Protein AF-A0A1M6W6C1-F1 (afdb_monomer)

Mean predicted aligned error: 8.01 Å

Secondary structure (DSSP, 8-state):
-HHHHHHHHHHHHHHHHHHHSSEE-TTTTT---SSBTTB-SSEEEEE-TTS-TT-EE---SSPEEEEEEEESS-BTTB---SS-EEEEEEEEEEEEPTTSPEEEEEEEEE-SSSTTT-------GGGTT-

pLDDT: mean 80.61, std 15.25, range [43.53, 95.0]

Structure (mmCIF, N/CA/C/O backbone):
data_AF-A0A1M6W6C1-F1
#
_entry.id   AF-A0A1M6W6C1-F1
#
loop_
_atom_site.group_PDB
_atom_site.id
_atom_site.type_symbol
_atom_site.label_atom_id
_atom_site.label_alt_id
_atom_site.label_comp_id
_atom_site.label_asym_id
_atom_site.label_entity_id
_atom_site.label_seq_id
_atom_site.pdbx_PDB_ins_code
_atom_site.Cartn_x
_atom_site.Cartn_y
_atom_site.Cartn_z
_atom_site.occupancy
_atom_site.B_iso_or_equiv
_atom_site.auth_seq_id
_atom_site.auth_comp_id
_atom_site.auth_asym_id
_atom_site.auth_atom_id
_atom_site.pdbx_PDB_model_num
ATOM 1 N N . MET A 1 1 ? 0.040 3.854 15.316 1.00 51.38 1 MET A N 1
ATOM 2 C CA . MET A 1 1 ? 0.237 2.427 14.969 1.00 51.38 1 MET A CA 1
ATOM 3 C C . MET A 1 1 ? 0.421 2.192 13.460 1.00 51.38 1 MET A C 1
ATOM 5 O O . MET A 1 1 ? 1.362 1.504 13.104 1.00 51.38 1 MET A O 1
ATOM 9 N N . VAL A 1 2 ? -0.357 2.823 12.562 1.00 55.97 2 VAL A N 1
ATOM 10 C CA . VAL A 1 2 ? -0.205 2.706 11.083 1.00 55.97 2 VAL A CA 1
ATOM 11 C C . VAL A 1 2 ? 1.197 3.054 10.543 1.00 55.97 2 VAL A C 1
ATOM 13 O O . VAL A 1 2 ? 1.690 2.380 9.643 1.00 55.97 2 VAL A O 1
ATOM 16 N N . ARG A 1 3 ? 1.881 4.050 11.129 1.00 59.75 3 ARG A N 1
ATOM 17 C CA . ARG A 1 3 ? 3.211 4.513 10.676 1.00 59.75 3 ARG A CA 1
ATOM 18 C C . ARG A 1 3 ? 4.282 3.415 10.629 1.00 59.75 3 ARG A C 1
ATOM 20 O O . ARG A 1 3 ? 5.073 3.387 9.694 1.00 59.75 3 ARG A O 1
ATOM 27 N N . PHE A 1 4 ? 4.308 2.508 11.606 1.00 55.81 4 PHE A N 1
ATOM 28 C CA . PHE A 1 4 ? 5.331 1.457 11.673 1.00 55.81 4 PHE A CA 1
ATOM 29 C C . PHE A 1 4 ? 5.210 0.463 10.507 1.00 55.81 4 PHE A C 1
ATOM 31 O O . PHE A 1 4 ? 6.202 0.103 9.883 1.00 55.81 4 PHE A O 1
ATOM 38 N N . PHE A 1 5 ? 3.985 0.086 10.143 1.00 63.72 5 PHE A N 1
ATOM 39 C CA . PHE A 1 5 ? 3.736 -0.923 9.111 1.00 63.72 5 PHE A CA 1
ATOM 40 C C . PHE A 1 5 ? 3.871 -0.384 7.690 1.00 63.72 5 PHE A C 1
ATOM 42 O O . PHE A 1 5 ? 4.373 -1.092 6.817 1.00 63.72 5 PHE A O 1
ATOM 49 N N . ALA A 1 6 ? 3.501 0.881 7.482 1.00 74.06 6 ALA A N 1
ATOM 50 C CA . ALA A 1 6 ? 3.827 1.594 6.254 1.00 74.06 6 ALA A CA 1
ATOM 51 C C . ALA A 1 6 ? 5.353 1.708 6.062 1.00 74.06 6 ALA A C 1
ATOM 53 O O . ALA A 1 6 ? 5.837 1.629 4.941 1.00 74.06 6 ALA A O 1
ATOM 54 N N . THR A 1 7 ? 6.130 1.811 7.149 1.00 81.81 7 THR A N 1
ATOM 55 C CA . THR A 1 7 ? 7.598 1.917 7.072 1.00 81.81 7 THR A CA 1
ATOM 56 C C . THR A 1 7 ? 8.247 0.619 6.580 1.00 81.81 7 THR A C 1
ATOM 58 O O . THR A 1 7 ? 9.145 0.671 5.743 1.00 81.81 7 THR A O 1
ATOM 61 N N . THR A 1 8 ? 7.800 -0.548 7.058 1.00 85.62 8 THR A N 1
ATOM 62 C CA . THR A 1 8 ? 8.302 -1.844 6.561 1.00 85.62 8 THR A CA 1
ATOM 63 C C . THR A 1 8 ? 7.986 -2.035 5.080 1.00 85.62 8 THR A C 1
ATOM 65 O O . THR A 1 8 ? 8.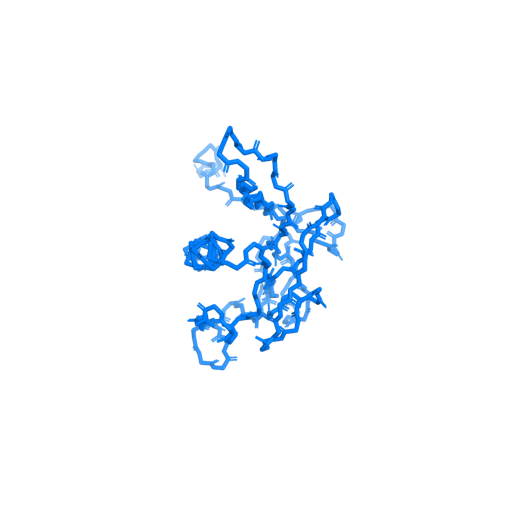865 -2.435 4.322 1.00 85.62 8 THR A O 1
ATOM 68 N N . TYR A 1 9 ? 6.762 -1.692 4.663 1.00 89.94 9 TYR A N 1
ATOM 69 C CA . TYR A 1 9 ? 6.360 -1.723 3.256 1.00 89.94 9 TYR A CA 1
ATOM 70 C C . TYR A 1 9 ? 7.275 -0.847 2.386 1.00 89.94 9 TYR A C 1
ATOM 72 O O . TYR A 1 9 ? 7.858 -1.342 1.428 1.00 89.94 9 TYR A O 1
ATOM 80 N N . VAL A 1 10 ? 7.468 0.423 2.765 1.00 90.50 10 VAL A N 1
ATOM 81 C CA . VAL A 1 10 ? 8.309 1.390 2.034 1.00 90.50 10 VAL A CA 1
ATOM 82 C C . VAL A 1 10 ? 9.737 0.873 1.837 1.00 90.50 10 VAL A C 1
ATOM 84 O O . VAL A 1 10 ? 10.267 0.949 0.733 1.00 90.50 10 VAL A O 1
ATOM 87 N N . LYS A 1 11 ? 10.351 0.295 2.875 1.00 90.00 11 LYS A N 1
ATOM 88 C CA . LYS A 1 11 ? 11.726 -0.227 2.789 1.00 90.00 11 LYS A CA 1
ATOM 89 C C . LYS A 1 11 ? 11.852 -1.417 1.839 1.00 90.00 11 LYS A C 1
ATOM 91 O O . LYS A 1 11 ? 12.771 -1.446 1.028 1.00 90.00 11 LYS A O 1
ATOM 96 N N . LEU A 1 12 ? 10.935 -2.383 1.927 1.00 92.50 12 LEU A N 1
ATOM 97 C CA . LEU A 1 12 ? 10.921 -3.538 1.020 1.00 92.50 12 LEU A CA 1
ATOM 98 C C . LEU A 1 12 ? 10.672 -3.100 -0.422 1.00 92.50 12 LEU A C 1
ATOM 100 O O . LEU A 1 12 ? 11.310 -3.586 -1.351 1.00 92.50 12 LEU A O 1
ATOM 104 N N . GLN A 1 13 ? 9.781 -2.129 -0.598 1.00 92.62 13 GLN A N 1
ATOM 105 C CA . GLN A 1 13 ? 9.454 -1.591 -1.903 1.00 92.62 13 GLN A CA 1
ATOM 106 C C . GLN A 1 13 ? 10.627 -0.835 -2.533 1.00 92.62 13 GLN A C 1
ATOM 108 O O . GLN A 1 13 ? 10.849 -0.963 -3.735 1.00 92.62 13 GLN A O 1
ATOM 113 N N . GLN A 1 14 ? 11.393 -0.090 -1.734 1.00 90.75 14 GLN A N 1
ATOM 114 C CA . GLN A 1 14 ? 12.604 0.586 -2.192 1.00 90.75 14 GLN A CA 1
ATOM 115 C C . GLN A 1 14 ? 13.703 -0.413 -2.579 1.00 90.75 14 GLN A C 1
ATOM 117 O O . GLN A 1 14 ? 14.327 -0.245 -3.623 1.00 90.75 14 GLN A O 1
ATOM 122 N N . ALA A 1 15 ? 13.899 -1.478 -1.792 1.00 90.38 15 ALA A N 1
ATOM 123 C CA . ALA A 1 15 ? 14.849 -2.540 -2.127 1.00 90.38 15 ALA A CA 1
ATOM 124 C C . ALA A 1 15 ? 14.488 -3.215 -3.461 1.00 90.38 15 ALA A C 1
ATOM 126 O O . ALA A 1 15 ? 15.313 -3.268 -4.369 1.00 90.38 15 ALA A O 1
ATOM 127 N N . TYR A 1 16 ? 13.227 -3.626 -3.624 1.00 92.50 16 TYR A N 1
ATOM 128 C CA . TYR A 1 16 ? 12.759 -4.240 -4.867 1.00 92.50 16 TYR A CA 1
ATOM 129 C C . TYR A 1 16 ? 12.874 -3.292 -6.072 1.00 92.50 16 TYR A C 1
ATOM 131 O O . TYR A 1 16 ? 13.304 -3.703 -7.150 1.00 92.50 16 TYR A O 1
ATOM 139 N N . PHE A 1 17 ? 12.535 -2.010 -5.894 1.00 91.00 17 PHE A N 1
ATOM 140 C CA . PHE A 1 17 ? 12.660 -1.014 -6.959 1.00 91.00 17 PHE A CA 1
ATOM 141 C C . PHE A 1 17 ? 14.122 -0.820 -7.383 1.00 91.00 17 PHE A C 1
ATOM 143 O O . PHE A 1 17 ? 14.401 -0.734 -8.574 1.00 91.00 17 PHE A O 1
ATOM 150 N N . SER A 1 18 ? 15.066 -0.836 -6.438 1.00 87.44 18 SER A N 1
ATOM 151 C CA . SER A 1 18 ? 16.501 -0.753 -6.740 1.00 87.44 18 SER A CA 1
ATOM 152 C C . SER A 1 18 ? 17.025 -1.945 -7.551 1.00 87.44 18 SER A C 1
ATOM 154 O O . SER A 1 18 ? 18.033 -1.805 -8.243 1.00 87.44 18 SER A O 1
ATOM 156 N N . GLU A 1 19 ? 16.383 -3.109 -7.454 1.00 87.12 19 GLU A N 1
ATOM 157 C CA . GLU A 1 19 ? 16.786 -4.333 -8.158 1.00 87.12 19 GLU A CA 1
ATOM 158 C C . GLU A 1 19 ? 16.087 -4.483 -9.513 1.00 87.12 19 GLU A C 1
ATOM 160 O O . GLU A 1 19 ? 16.700 -4.912 -10.488 1.00 87.12 19 GLU A O 1
ATOM 165 N N . SER A 1 20 ? 14.800 -4.132 -9.575 1.00 89.00 20 SER A N 1
ATOM 166 C CA . SER A 1 20 ? 13.927 -4.432 -10.717 1.00 89.00 20 SER A CA 1
ATOM 167 C C . SER A 1 20 ? 13.474 -3.196 -11.496 1.00 89.00 20 SER A C 1
ATOM 169 O O . SER A 1 20 ? 12.860 -3.343 -12.547 1.00 89.00 20 SER A O 1
ATOM 171 N N . ASN A 1 21 ? 13.729 -1.983 -10.990 1.00 88.38 21 ASN A N 1
ATOM 172 C CA . ASN A 1 21 ? 13.225 -0.711 -11.530 1.00 88.38 21 ASN A CA 1
ATOM 173 C C . ASN A 1 21 ? 11.691 -0.691 -11.732 1.00 88.38 21 ASN A C 1
ATOM 175 O O . ASN A 1 21 ? 11.158 -0.016 -12.612 1.00 88.38 21 ASN A O 1
ATOM 179 N N . MET A 1 22 ? 10.970 -1.469 -10.921 1.00 91.69 22 MET A N 1
ATOM 180 C CA . MET A 1 22 ? 9.516 -1.619 -10.950 1.00 91.69 22 MET A CA 1
ATOM 181 C C . MET A 1 22 ? 8.970 -1.617 -9.524 1.00 91.69 22 MET A C 1
ATOM 183 O O . MET A 1 22 ? 9.650 -2.035 -8.586 1.00 91.69 22 MET A O 1
ATOM 187 N N . ALA A 1 23 ? 7.723 -1.184 -9.346 1.00 92.88 23 ALA A N 1
ATOM 188 C CA . ALA A 1 23 ? 7.011 -1.384 -8.091 1.00 92.88 23 ALA A CA 1
ATOM 189 C C . ALA A 1 23 ? 6.477 -2.818 -8.005 1.00 92.88 23 ALA A C 1
ATOM 191 O O . ALA A 1 23 ? 6.074 -3.385 -9.018 1.00 92.88 23 ALA A O 1
ATOM 192 N N . GLY A 1 24 ? 6.471 -3.412 -6.813 1.00 94.62 24 GLY A N 1
ATOM 193 C CA . GLY A 1 24 ? 6.152 -4.825 -6.623 1.00 94.62 24 GLY A CA 1
ATOM 194 C C . GLY A 1 24 ? 4.892 -5.011 -5.788 1.00 94.62 24 GLY A C 1
ATOM 195 O O . GLY A 1 24 ? 4.616 -4.257 -4.856 1.00 94.62 24 GLY A O 1
ATOM 196 N N . GLY A 1 25 ? 4.108 -6.028 -6.122 1.00 94.81 25 GLY A N 1
ATOM 197 C CA . GLY A 1 25 ? 3.000 -6.477 -5.294 1.00 94.81 25 GLY A CA 1
ATOM 198 C C . GLY A 1 25 ? 3.503 -7.057 -3.976 1.00 94.81 25 GLY A C 1
ATOM 199 O O . GLY A 1 25 ? 4.653 -7.484 -3.866 1.00 94.81 25 GLY A O 1
ATOM 200 N N . TRP A 1 26 ? 2.638 -7.101 -2.962 1.00 95.00 26 TRP A N 1
ATOM 201 C CA . TRP A 1 26 ? 3.015 -7.534 -1.611 1.00 95.00 26 TRP A CA 1
ATOM 202 C C . TRP A 1 26 ? 3.678 -8.912 -1.572 1.00 95.00 26 TRP A C 1
ATOM 204 O O . TRP A 1 26 ? 4.676 -9.081 -0.879 1.00 95.00 26 TRP A O 1
ATOM 214 N N . GLN A 1 27 ? 3.175 -9.877 -2.346 1.00 94.25 27 GLN A N 1
ATOM 215 C CA . GLN A 1 27 ? 3.761 -11.216 -2.410 1.00 94.25 27 GLN A CA 1
ATOM 216 C C . GLN A 1 27 ? 5.152 -11.193 -3.051 1.00 94.25 27 GLN A C 1
ATOM 218 O O . GLN A 1 27 ? 6.032 -11.930 -2.614 1.00 94.25 27 GLN A O 1
ATOM 223 N N . LEU A 1 28 ? 5.359 -10.342 -4.059 1.00 94.75 28 LEU A N 1
ATOM 224 C CA . LEU A 1 28 ? 6.619 -10.259 -4.793 1.00 94.75 28 LEU A CA 1
ATOM 225 C C . LEU A 1 28 ? 7.728 -9.614 -3.955 1.00 94.75 28 LEU A C 1
ATOM 227 O O . LEU A 1 28 ? 8.851 -10.103 -3.941 1.00 94.75 28 LEU A O 1
ATOM 231 N N . ILE A 1 29 ? 7.398 -8.558 -3.206 1.00 94.19 29 ILE A N 1
ATOM 232 C CA . ILE A 1 29 ? 8.348 -7.872 -2.312 1.00 94.19 29 ILE A CA 1
ATOM 233 C C . ILE A 1 29 ? 8.496 -8.563 -0.946 1.00 94.19 29 ILE A C 1
ATOM 235 O O . ILE A 1 29 ? 9.195 -8.056 -0.070 1.00 94.19 29 ILE A O 1
ATOM 239 N N . GLY A 1 30 ? 7.790 -9.677 -0.723 1.00 92.44 30 GLY A N 1
ATOM 240 C CA . GLY A 1 30 ? 7.786 -10.392 0.555 1.00 92.44 30 GLY A CA 1
ATOM 241 C C . GLY A 1 30 ? 7.142 -9.614 1.709 1.00 92.44 30 GLY A C 1
ATOM 242 O O . GLY A 1 30 ? 7.456 -9.858 2.874 1.00 92.44 30 GLY A O 1
ATOM 243 N N . TYR A 1 31 ? 6.252 -8.664 1.417 1.00 92.88 31 TYR A N 1
ATOM 244 C CA . TYR A 1 31 ? 5.527 -7.920 2.441 1.00 92.88 31 TYR A CA 1
ATOM 245 C C . TYR A 1 31 ? 4.329 -8.722 2.950 1.00 92.88 31 TYR A C 1
ATOM 247 O O . TYR A 1 31 ? 3.432 -9.098 2.196 1.00 92.88 31 TYR A O 1
ATOM 255 N N . MET A 1 32 ? 4.280 -8.910 4.266 1.00 91.00 32 MET A N 1
ATOM 256 C CA . MET A 1 32 ? 3.123 -9.455 4.964 1.00 91.00 32 MET A CA 1
ATOM 257 C C . MET A 1 32 ? 2.464 -8.351 5.781 1.00 91.00 32 MET A C 1
ATOM 259 O O . MET A 1 32 ? 3.108 -7.710 6.616 1.00 91.00 32 MET A O 1
ATOM 263 N N . ALA A 1 33 ? 1.171 -8.131 5.546 1.00 90.06 33 ALA A N 1
ATOM 264 C CA . ALA A 1 33 ? 0.429 -7.162 6.329 1.00 90.06 33 ALA A CA 1
ATOM 265 C C . ALA A 1 33 ? 0.253 -7.619 7.788 1.00 90.06 33 ALA A C 1
ATOM 267 O O . ALA A 1 33 ? 0.234 -8.818 8.075 1.00 90.06 33 ALA A O 1
ATOM 268 N N . PRO A 1 34 ? 0.101 -6.669 8.723 1.00 87.38 34 PRO A N 1
ATOM 269 C CA . PRO A 1 34 ? 0.013 -6.973 10.144 1.00 87.38 34 PRO A CA 1
ATOM 270 C C . PRO A 1 34 ? -1.244 -7.747 10.538 1.00 87.38 34 PRO A C 1
ATOM 272 O O . PRO A 1 34 ? -2.321 -7.570 9.963 1.00 87.38 34 PRO A O 1
ATOM 275 N N . GLY A 1 35 ? -1.111 -8.487 11.638 1.00 86.69 35 GLY A N 1
ATOM 276 C CA . GLY A 1 35 ? -2.203 -9.215 12.271 1.00 86.69 35 GLY A CA 1
ATOM 277 C C . GLY A 1 35 ? -2.533 -10.527 11.563 1.00 86.69 35 GLY A C 1
ATOM 278 O O . GLY A 1 35 ? -1.698 -11.089 10.860 1.00 86.69 35 GLY A O 1
ATOM 279 N N . ASN A 1 36 ? -3.738 -11.046 11.790 1.00 87.81 36 ASN A N 1
ATOM 280 C CA . ASN A 1 36 ? -4.177 -12.302 11.187 1.00 87.81 36 ASN A CA 1
ATOM 281 C C . ASN A 1 36 ? -4.953 -12.001 9.903 1.00 87.81 36 ASN A C 1
ATOM 283 O O . ASN A 1 36 ? -5.877 -11.191 9.934 1.00 87.81 36 ASN A O 1
ATOM 287 N N . ASN A 1 37 ? -4.591 -12.637 8.786 1.00 88.00 37 ASN A N 1
ATOM 288 C CA . ASN A 1 37 ? -5.213 -12.404 7.475 1.00 88.00 37 ASN A CA 1
ATOM 289 C C . ASN A 1 37 ? -5.275 -10.914 7.082 1.00 88.00 37 ASN A C 1
ATOM 291 O O . ASN A 1 37 ? -6.317 -10.435 6.636 1.00 88.00 37 ASN A O 1
ATOM 295 N N . SER A 1 38 ? -4.174 -10.177 7.282 1.00 90.94 38 SER A N 1
ATOM 296 C CA . SER A 1 38 ? -4.073 -8.738 6.978 1.00 90.94 38 SER A CA 1
ATOM 297 C C . SER A 1 38 ? -5.044 -7.862 7.781 1.00 90.94 38 SER A C 1
ATOM 299 O O . SER A 1 38 ? -5.453 -6.793 7.326 1.00 90.94 38 SER A O 1
ATOM 301 N N . GLN A 1 39 ? -5.435 -8.301 8.979 1.00 91.81 39 GLN A N 1
ATOM 302 C CA . GLN A 1 39 ? -6.360 -7.578 9.845 1.00 91.81 39 GLN A CA 1
ATOM 303 C C . GLN A 1 39 ? -5.831 -7.476 11.270 1.00 91.81 39 GLN A C 1
ATOM 305 O O . GLN A 1 39 ? -5.370 -8.444 11.876 1.00 91.81 39 GLN A O 1
ATOM 310 N N . THR A 1 40 ? -5.993 -6.291 11.844 1.00 90.50 40 THR A N 1
ATOM 311 C CA . THR A 1 40 ? -5.789 -6.031 13.273 1.00 90.50 40 THR A CA 1
ATOM 312 C C . THR A 1 40 ? -7.122 -5.699 13.938 1.00 90.50 40 THR A C 1
ATOM 314 O O . THR A 1 40 ? -8.188 -5.736 13.316 1.00 90.50 40 THR A O 1
ATOM 317 N N . THR A 1 41 ? -7.085 -5.353 15.224 1.00 89.25 41 THR A N 1
ATOM 318 C CA . THR A 1 41 ? -8.261 -4.860 15.950 1.00 89.25 41 THR A CA 1
ATOM 319 C C . THR A 1 41 ? -8.855 -3.612 15.294 1.00 89.25 41 THR A C 1
ATOM 321 O O . THR A 1 41 ? -10.071 -3.508 15.189 1.00 89.25 41 THR A O 1
ATOM 324 N N . ASN A 1 42 ? -8.006 -2.708 14.790 1.00 87.56 42 ASN A N 1
ATOM 325 C CA . ASN A 1 42 ? -8.430 -1.377 14.341 1.00 87.56 42 ASN A CA 1
ATOM 326 C C . ASN A 1 42 ? -8.376 -1.177 12.823 1.00 87.56 42 ASN A C 1
ATOM 328 O O . ASN A 1 42 ? -8.989 -0.231 12.334 1.00 87.56 42 ASN A O 1
ATOM 332 N N . PHE A 1 43 ? -7.661 -2.029 12.080 1.00 90.56 43 PHE A N 1
ATOM 333 C CA . PHE A 1 43 ? -7.445 -1.838 10.644 1.00 90.56 43 PHE A CA 1
ATOM 334 C C . PHE A 1 43 ? -7.606 -3.121 9.836 1.00 90.56 43 PHE A C 1
ATOM 336 O O . PHE A 1 43 ? -7.153 -4.184 10.268 1.00 90.56 43 PHE A O 1
ATOM 343 N N . ASN A 1 44 ? -8.158 -2.965 8.635 1.00 92.62 44 ASN A N 1
ATOM 344 C CA . ASN A 1 44 ? -8.104 -3.935 7.547 1.00 92.62 44 ASN A CA 1
ATOM 345 C C . ASN A 1 44 ? -7.091 -3.440 6.513 1.00 92.62 44 ASN A C 1
ATOM 347 O O . ASN A 1 44 ? -7.276 -2.370 5.934 1.00 92.62 44 ASN A O 1
ATOM 351 N N . TYR A 1 45 ? -6.017 -4.192 6.295 1.00 92.62 45 TYR A N 1
ATOM 352 C CA . TYR A 1 45 ? -4.973 -3.857 5.332 1.00 92.62 45 TYR A CA 1
ATOM 353 C C . TYR A 1 45 ? -5.265 -4.521 3.989 1.00 92.62 45 TYR A C 1
ATOM 355 O O . TYR A 1 45 ? -5.668 -5.682 3.939 1.00 92.62 45 TYR A O 1
ATOM 363 N N . HIS A 1 46 ? -5.026 -3.798 2.900 1.00 93.31 46 HIS A N 1
ATOM 364 C CA . HIS A 1 46 ? -5.214 -4.314 1.552 1.00 93.31 46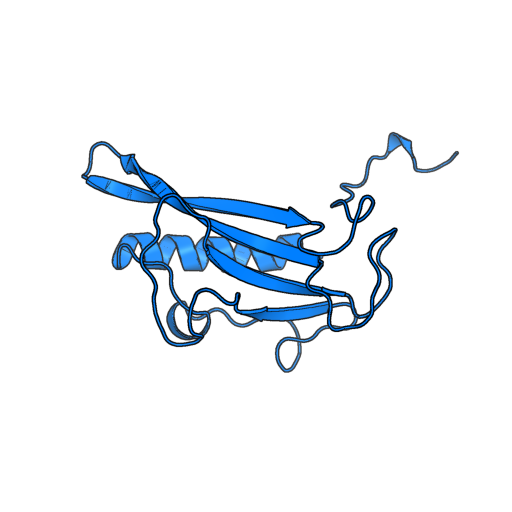 HIS A CA 1
ATOM 365 C C . HIS A 1 46 ? -4.075 -3.835 0.641 1.00 93.31 46 HIS A C 1
ATOM 367 O O . HIS A 1 46 ? -3.601 -2.703 0.808 1.00 93.31 46 HIS A O 1
ATOM 373 N N . PRO A 1 47 ? -3.623 -4.658 -0.323 1.00 92.00 47 PRO A N 1
ATOM 374 C CA . PRO A 1 47 ? -2.781 -4.162 -1.405 1.00 92.00 47 PRO A CA 1
ATOM 375 C C . PRO A 1 47 ? -3.486 -3.000 -2.109 1.00 92.00 47 PRO A C 1
ATOM 377 O O . PRO A 1 47 ? -4.713 -2.925 -2.147 1.00 92.00 47 PRO A O 1
ATOM 380 N N . GLY A 1 48 ? -2.734 -2.048 -2.642 1.00 87.44 48 GLY A N 1
ATOM 381 C CA . GLY A 1 48 ? -3.359 -1.025 -3.475 1.00 87.44 48 GLY A CA 1
ATOM 382 C C . GLY A 1 48 ? -3.981 -1.621 -4.745 1.00 87.44 48 GLY A C 1
ATOM 383 O O . GLY A 1 48 ? -3.748 -2.781 -5.085 1.00 87.44 48 GLY A O 1
ATOM 384 N N . THR A 1 49 ? -4.801 -0.840 -5.442 1.00 87.75 49 THR A N 1
ATOM 385 C CA . THR A 1 49 ? -5.508 -1.299 -6.650 1.00 87.75 49 THR A CA 1
ATOM 386 C C . THR A 1 49 ? -4.630 -1.321 -7.898 1.00 87.75 49 THR A C 1
ATOM 388 O O . THR A 1 49 ? -4.977 -1.984 -8.871 1.00 87.75 49 THR A O 1
ATOM 391 N N . ASP A 1 50 ? -3.494 -0.623 -7.873 1.00 93.06 50 ASP A N 1
ATOM 392 C CA . ASP A 1 50 ? -2.694 -0.348 -9.073 1.00 93.06 50 ASP A CA 1
ATOM 393 C C . ASP A 1 50 ? -1.566 -1.363 -9.309 1.00 93.06 50 ASP A C 1
ATOM 395 O O . ASP A 1 50 ? -0.869 -1.298 -10.326 1.00 93.06 50 ASP A O 1
ATOM 399 N N . ILE A 1 51 ? -1.363 -2.292 -8.369 1.00 93.38 51 ILE A N 1
ATOM 400 C CA . ILE A 1 51 ? -0.320 -3.319 -8.424 1.00 93.38 51 ILE A CA 1
ATOM 401 C C . ILE A 1 51 ? -0.920 -4.658 -8.002 1.00 93.38 51 ILE A C 1
ATOM 403 O O . ILE A 1 51 ? -1.387 -4.822 -6.874 1.00 93.38 51 ILE A O 1
ATOM 407 N N . ALA A 1 52 ? -0.889 -5.638 -8.905 1.00 93.56 52 ALA A N 1
ATOM 408 C CA . ALA A 1 52 ? -1.356 -6.987 -8.606 1.00 93.56 52 ALA A CA 1
ATOM 409 C C . ALA A 1 52 ? -0.525 -7.615 -7.475 1.00 93.56 52 ALA A C 1
ATOM 411 O O . ALA A 1 52 ? 0.691 -7.457 -7.439 1.00 93.56 52 ALA A O 1
ATOM 412 N N . VAL A 1 53 ? -1.163 -8.384 -6.586 1.00 91.81 53 VAL A N 1
ATOM 413 C CA . VAL A 1 53 ? -0.537 -8.926 -5.361 1.00 91.81 53 VAL A CA 1
ATOM 414 C C . VAL A 1 53 ? 0.777 -9.672 -5.615 1.00 91.81 53 VAL A C 1
ATOM 416 O O . VAL A 1 53 ? 1.726 -9.482 -4.858 1.00 91.81 53 VAL A O 1
ATOM 419 N N . GLY A 1 54 ? 0.842 -10.487 -6.670 1.00 93.25 54 GLY A N 1
ATOM 420 C CA . GLY A 1 54 ? 2.049 -11.212 -7.091 1.00 93.25 54 GLY A CA 1
ATOM 421 C C . GLY A 1 54 ? 2.728 -10.643 -8.338 1.00 93.25 54 GLY A C 1
ATOM 422 O O . GLY A 1 54 ? 3.581 -11.310 -8.911 1.00 93.25 54 GLY A O 1
ATOM 423 N N . GLY A 1 55 ? 2.315 -9.460 -8.795 1.00 94.19 55 GLY A N 1
ATOM 424 C CA . GLY A 1 55 ? 2.836 -8.828 -10.004 1.00 94.19 55 GLY A CA 1
ATOM 425 C C . GLY A 1 55 ? 3.774 -7.665 -9.710 1.00 94.19 55 GLY A C 1
ATOM 426 O O . GLY A 1 55 ? 4.090 -7.364 -8.560 1.00 94.19 55 GLY A O 1
ATOM 427 N N . SER A 1 56 ? 4.182 -6.986 -10.772 1.00 94.62 56 SER A N 1
ATOM 428 C CA . SER A 1 56 ? 4.924 -5.732 -10.716 1.00 94.62 56 SER A CA 1
ATOM 429 C C . SER A 1 56 ? 4.283 -4.697 -11.638 1.00 94.62 56 SER A C 1
ATOM 431 O O . SER A 1 56 ? 3.468 -5.022 -12.504 1.00 94.62 56 SER A O 1
ATOM 433 N N . ALA A 1 57 ? 4.614 -3.431 -11.423 1.00 94.31 57 ALA A N 1
ATOM 434 C CA . ALA A 1 57 ? 4.100 -2.322 -12.202 1.00 94.31 57 ALA A CA 1
ATOM 435 C C . ALA A 1 57 ? 5.182 -1.259 -12.386 1.00 94.31 57 ALA A C 1
ATOM 437 O O . ALA A 1 57 ? 5.846 -0.861 -11.430 1.00 94.31 57 ALA A O 1
ATOM 438 N N . GLU A 1 58 ? 5.323 -0.747 -13.604 1.00 92.69 58 GLU A N 1
ATOM 439 C CA . GLU A 1 58 ? 6.170 0.420 -13.852 1.00 92.69 58 GLU A CA 1
ATOM 440 C C . GLU A 1 58 ? 5.602 1.646 -13.135 1.00 92.69 58 GLU A C 1
ATOM 442 O O . GLU A 1 58 ? 4.379 1.839 -13.080 1.00 92.69 58 GLU A O 1
ATOM 447 N N . LEU A 1 59 ? 6.486 2.477 -12.589 1.00 91.12 59 LEU A N 1
ATOM 448 C CA . LEU A 1 59 ? 6.109 3.756 -12.006 1.00 91.12 59 LEU A CA 1
ATOM 449 C C . LEU A 1 59 ? 6.303 4.865 -13.037 1.00 91.12 59 LEU A C 1
ATOM 451 O O . LEU A 1 59 ? 7.334 4.947 -13.694 1.00 91.12 59 LEU A O 1
ATOM 455 N N . GLY A 1 60 ? 5.296 5.724 -13.154 1.00 86.25 60 GLY A N 1
ATOM 456 C CA . GLY A 1 60 ? 5.355 6.939 -13.958 1.00 86.25 60 GLY A CA 1
ATOM 457 C C . GLY A 1 60 ? 5.232 8.178 -13.079 1.00 86.25 60 GLY A C 1
ATOM 458 O O . GLY A 1 60 ? 5.519 8.149 -11.880 1.00 86.25 60 GLY A O 1
ATOM 459 N N . THR A 1 61 ? 4.754 9.265 -13.678 1.00 83.56 61 THR A N 1
ATOM 460 C CA . THR A 1 61 ? 4.447 10.518 -12.973 1.00 83.56 61 THR A CA 1
ATOM 461 C C . THR A 1 61 ? 3.135 10.452 -12.189 1.00 83.56 61 THR A C 1
ATOM 463 O O . THR A 1 61 ? 2.972 11.169 -11.205 1.00 83.56 61 THR A O 1
ATOM 466 N N . SER A 1 62 ? 2.200 9.586 -12.591 1.00 88.31 62 SER A N 1
ATOM 467 C CA . SER A 1 62 ? 0.967 9.319 -11.844 1.00 88.31 62 SER A CA 1
ATOM 468 C C . SER A 1 62 ? 1.232 8.352 -10.694 1.00 88.31 62 SER A C 1
ATOM 470 O O . SER A 1 62 ? 1.813 7.284 -10.896 1.00 88.31 62 SER A O 1
ATOM 472 N N . ALA A 1 63 ? 0.784 8.725 -9.493 1.00 88.81 63 ALA A N 1
ATOM 473 C CA . ALA A 1 63 ? 0.967 7.908 -8.303 1.00 88.81 63 ALA A CA 1
ATOM 474 C C . ALA A 1 63 ? 0.169 6.605 -8.404 1.00 88.81 63 ALA A C 1
ATOM 476 O O . ALA A 1 63 ? -1.037 6.634 -8.635 1.00 88.81 63 ALA A O 1
ATOM 477 N N . LYS A 1 64 ? 0.847 5.477 -8.186 1.00 93.50 64 LYS A N 1
ATOM 478 C CA . LYS A 1 64 ? 0.222 4.163 -8.020 1.00 93.50 64 LYS A CA 1
ATOM 479 C C . LYS A 1 64 ? 0.095 3.842 -6.543 1.00 93.50 64 LYS A C 1
ATOM 481 O O . LYS A 1 64 ? 1.083 3.8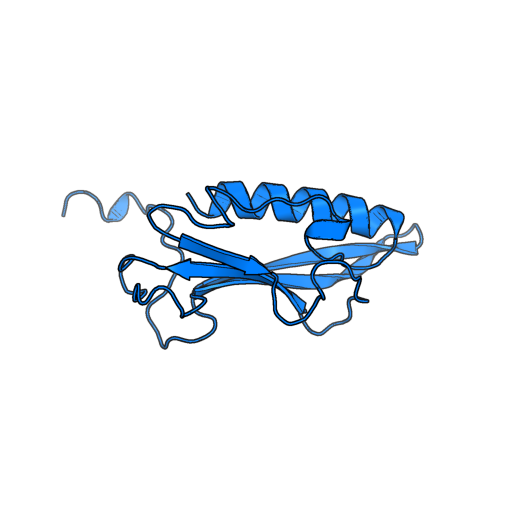98 -5.813 1.00 93.50 64 LYS A O 1
ATOM 486 N N . ILE A 1 65 ? -1.103 3.497 -6.099 1.00 93.12 65 ILE A N 1
ATOM 487 C CA . ILE A 1 65 ? -1.368 3.042 -4.741 1.00 93.12 65 ILE A CA 1
ATOM 488 C C . ILE A 1 65 ? -0.892 1.597 -4.651 1.00 93.12 65 ILE A C 1
ATOM 490 O O . ILE A 1 65 ? -1.388 0.719 -5.357 1.00 93.12 65 ILE A O 1
ATOM 494 N N . GLY A 1 66 ? 0.076 1.346 -3.772 1.00 92.19 66 GLY A N 1
ATOM 495 C CA . GLY A 1 66 ? 0.594 -0.000 -3.507 1.00 92.19 66 GLY A CA 1
ATOM 496 C C . GLY A 1 66 ? 0.210 -0.542 -2.133 1.00 92.19 66 GLY A C 1
ATOM 497 O O . GLY A 1 66 ? 0.280 -1.747 -1.892 1.00 92.19 66 GLY A O 1
ATOM 498 N N . TRP A 1 67 ? -0.258 0.320 -1.233 1.00 93.06 67 TRP A N 1
ATOM 499 C CA . TRP A 1 67 ? -0.675 -0.062 0.111 1.00 93.06 67 TRP A CA 1
ATOM 500 C C . TRP A 1 67 ? -1.857 0.782 0.555 1.00 93.06 67 TRP A C 1
ATOM 502 O O . TRP A 1 67 ? -1.871 1.994 0.329 1.00 93.06 67 TRP A O 1
ATOM 512 N N . GLN A 1 68 ? -2.820 0.157 1.227 1.00 92.31 68 GLN A N 1
ATOM 513 C CA . GLN A 1 68 ? -3.935 0.869 1.828 1.00 92.31 68 GLN A CA 1
ATOM 514 C C . GLN A 1 68 ? -4.484 0.185 3.084 1.00 92.31 68 GLN A C 1
ATOM 516 O O . GLN A 1 68 ? -4.305 -1.016 3.295 1.00 92.31 68 GLN A O 1
ATOM 521 N N . ALA A 1 69 ? -5.172 0.958 3.925 1.00 90.56 69 ALA A N 1
ATOM 522 C CA . ALA A 1 69 ? -5.841 0.452 5.115 1.00 90.56 69 ALA A CA 1
ATOM 523 C C . ALA A 1 69 ? -7.191 1.132 5.360 1.00 90.56 69 ALA A C 1
ATOM 525 O O . ALA A 1 69 ? -7.313 2.356 5.267 1.00 90.56 69 ALA A O 1
ATOM 526 N N . ALA A 1 70 ? -8.180 0.317 5.720 1.00 90.06 70 ALA A N 1
ATOM 527 C CA . ALA A 1 70 ? -9.492 0.749 6.175 1.00 90.06 70 ALA A CA 1
ATOM 528 C C . ALA A 1 70 ? -9.591 0.669 7.698 1.00 90.06 70 ALA A C 1
ATOM 530 O O . ALA A 1 70 ? -9.011 -0.218 8.329 1.00 90.06 70 ALA A O 1
ATOM 531 N N . ASN A 1 71 ? -10.334 1.598 8.288 1.00 88.25 71 ASN A N 1
ATOM 532 C CA . ASN A 1 71 ? -10.567 1.648 9.726 1.00 88.25 71 ASN A CA 1
ATOM 533 C C . ASN A 1 71 ? -11.712 0.708 10.098 1.00 88.25 71 ASN A C 1
ATOM 535 O O . ASN A 1 71 ? -12.768 0.771 9.487 1.00 88.25 71 ASN A O 1
ATOM 539 N N . LYS A 1 72 ? -11.543 -0.121 11.127 1.00 89.88 72 LYS A N 1
ATOM 540 C CA . LYS A 1 72 ? -12.624 -0.957 11.692 1.00 89.88 72 LYS A CA 1
ATOM 541 C C . LYS A 1 72 ? -13.416 -0.250 12.789 1.00 89.88 72 LYS A C 1
ATOM 543 O O . LYS A 1 72 ? -14.483 -0.705 13.177 1.00 89.88 72 LYS A O 1
ATOM 548 N N . VAL A 1 73 ? -12.841 0.815 13.331 1.00 86.75 73 VAL A N 1
ATOM 549 C CA . VAL A 1 73 ? -13.409 1.656 14.384 1.00 86.75 73 VAL A CA 1
ATOM 550 C C . VAL A 1 73 ? -13.187 3.106 13.997 1.00 86.75 73 VAL A C 1
ATOM 552 O O . VAL A 1 73 ? -12.214 3.406 13.305 1.00 86.75 73 VAL A O 1
ATOM 555 N N . ASN A 1 74 ? -14.074 4.004 14.416 1.00 82.88 74 ASN A N 1
ATOM 556 C CA . ASN A 1 74 ? -13.888 5.424 14.143 1.00 82.88 74 ASN A CA 1
ATOM 557 C C . ASN A 1 74 ? -12.558 5.893 14.752 1.00 82.88 74 ASN A C 1
ATOM 559 O O . ASN A 1 74 ? -12.294 5.676 15.936 1.00 82.88 74 ASN A O 1
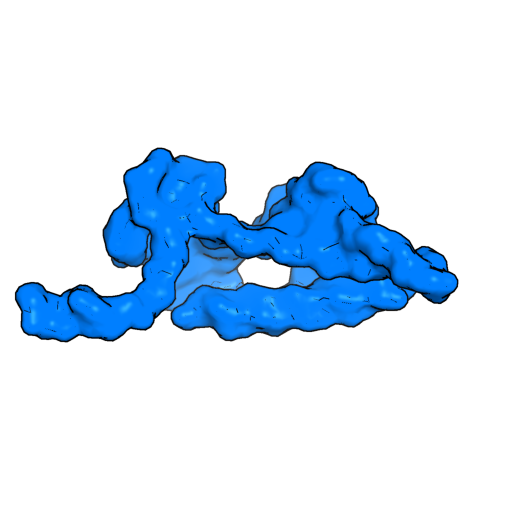ATOM 563 N N . LEU A 1 75 ? -11.725 6.528 13.934 1.00 75.75 75 LEU A N 1
ATOM 564 C CA . LEU A 1 75 ? -10.469 7.137 14.353 1.00 75.75 75 LEU A CA 1
ATOM 565 C C . LEU A 1 75 ? -10.576 8.634 14.116 1.00 75.75 75 LEU A C 1
ATOM 567 O O . LEU A 1 75 ? -10.364 9.109 13.001 1.00 75.75 75 LEU A O 1
ATOM 571 N N . ASN A 1 76 ? -10.896 9.366 15.180 1.00 72.69 76 ASN A N 1
ATOM 572 C CA . ASN A 1 76 ? -11.200 10.793 15.117 1.00 72.69 76 ASN A CA 1
ATOM 573 C C . ASN A 1 76 ? -12.376 11.047 14.150 1.00 72.69 76 ASN A C 1
ATOM 575 O O . ASN A 1 76 ? -13.440 10.452 14.307 1.00 72.69 76 ASN A O 1
ATOM 579 N N . GLU A 1 77 ? -12.173 11.889 13.141 1.00 75.56 77 GLU A N 1
ATOM 580 C CA . GLU A 1 77 ? -13.125 12.211 12.082 1.00 75.56 77 GLU A CA 1
ATOM 581 C C . GLU A 1 77 ? -13.123 11.181 10.932 1.00 75.56 77 GLU A C 1
ATOM 583 O O . GLU A 1 77 ? -13.912 11.299 9.997 1.00 75.56 77 GLU A O 1
ATOM 588 N N . CYS A 1 78 ? -12.254 10.162 10.972 1.00 77.19 78 CYS A N 1
ATOM 589 C CA . CYS A 1 78 ? -12.263 9.064 10.007 1.00 77.19 78 CYS A CA 1
ATOM 590 C C . CYS A 1 78 ? -13.243 7.975 10.456 1.00 77.19 78 CYS A C 1
ATOM 592 O O . CYS A 1 78 ? -12.998 7.288 11.455 1.00 77.19 78 CYS A O 1
ATOM 594 N N . THR A 1 79 ? -14.316 7.767 9.698 1.00 83.00 79 THR A N 1
ATOM 595 C CA . THR A 1 79 ? -15.258 6.667 9.934 1.00 83.00 79 THR A CA 1
ATOM 596 C C . THR A 1 79 ? -14.543 5.313 9.917 1.00 83.00 79 THR A C 1
ATOM 598 O O . THR A 1 79 ? -13.565 5.108 9.203 1.00 83.00 79 THR A O 1
ATOM 601 N N . GLY A 1 80 ? -14.999 4.388 10.754 1.00 86.00 80 GLY A N 1
ATOM 602 C CA . GLY A 1 80 ? -14.541 3.009 10.782 1.00 86.00 80 GLY A CA 1
ATOM 603 C C . GLY A 1 80 ? -15.649 2.059 10.383 1.00 86.00 80 GLY A C 1
ATOM 604 O O . GLY A 1 80 ? -16.310 1.491 11.244 1.00 86.00 80 GLY A O 1
ATOM 605 N N . ASP A 1 81 ? -15.850 1.902 9.082 1.00 86.75 81 ASP A N 1
ATOM 606 C CA . ASP A 1 81 ? -16.819 0.978 8.486 1.00 86.75 81 ASP A CA 1
ATOM 607 C C . ASP A 1 81 ? -16.192 -0.381 8.106 1.00 86.75 81 ASP A C 1
ATOM 609 O O . ASP A 1 81 ? -16.886 -1.310 7.703 1.00 86.75 81 ASP A O 1
ATOM 613 N N . GLY A 1 82 ? -14.869 -0.512 8.236 1.00 86.31 82 GLY A N 1
ATOM 614 C CA . GLY A 1 82 ? -14.085 -1.680 7.846 1.00 86.31 82 GLY A CA 1
ATOM 615 C C . GLY A 1 82 ? -13.795 -1.786 6.345 1.00 86.31 82 GLY A C 1
ATOM 616 O O . GLY A 1 82 ? -13.060 -2.696 5.954 1.00 86.31 82 GLY A O 1
ATOM 617 N N . SER A 1 83 ? -14.318 -0.877 5.520 1.00 86.50 83 SER A N 1
ATOM 618 C CA . SER A 1 83 ? -14.282 -0.946 4.051 1.00 86.50 83 SER A CA 1
ATOM 619 C C . SER A 1 83 ? -13.680 0.284 3.378 1.00 86.50 83 SER A C 1
ATOM 621 O O . SER A 1 83 ? -13.082 0.163 2.311 1.00 86.50 83 SER A O 1
ATOM 623 N N . THR A 1 84 ? -13.794 1.461 3.985 1.00 86.94 84 THR A N 1
ATOM 624 C CA . THR A 1 84 ? -13.285 2.704 3.413 1.00 86.94 84 THR A CA 1
ATOM 625 C C . THR A 1 84 ? -11.792 2.841 3.688 1.00 86.94 84 THR A C 1
ATOM 627 O O . THR A 1 84 ? -11.345 2.982 4.830 1.00 86.94 84 THR A O 1
ATOM 630 N N . TYR A 1 85 ? -10.994 2.814 2.619 1.00 87.69 85 TYR A N 1
ATOM 631 C CA . TYR A 1 85 ? -9.542 2.971 2.682 1.00 87.69 85 TYR A CA 1
ATOM 632 C C . TYR A 1 85 ? -9.155 4.431 2.905 1.00 87.69 85 TYR A C 1
ATOM 634 O O . TYR A 1 85 ? -8.946 5.201 1.970 1.00 87.69 85 TYR A O 1
ATOM 642 N N . HIS A 1 86 ? -9.059 4.821 4.169 1.00 84.38 86 HIS A N 1
ATOM 643 C CA . HIS A 1 86 ? -8.659 6.172 4.540 1.00 84.38 86 HIS A CA 1
ATOM 644 C C . HIS A 1 86 ? -7.159 6.408 4.412 1.00 84.38 86 HIS A C 1
ATOM 646 O O . HIS A 1 86 ? -6.758 7.539 4.154 1.00 84.38 86 HIS A O 1
ATOM 652 N N . TRP A 1 87 ? -6.345 5.370 4.599 1.00 86.38 87 TRP A N 1
ATOM 653 C CA . TRP A 1 87 ? -4.888 5.471 4.624 1.00 86.38 87 TRP A CA 1
ATOM 654 C C . TRP A 1 87 ? -4.316 4.805 3.392 1.00 86.38 87 TRP A C 1
ATOM 656 O O . TRP A 1 87 ? -4.613 3.635 3.156 1.00 86.38 87 TRP A O 1
ATOM 666 N N . GLN A 1 88 ? -3.479 5.511 2.643 1.00 89.62 88 GLN A N 1
ATOM 667 C CA . GLN A 1 88 ? -2.857 4.971 1.441 1.00 89.62 88 GLN A CA 1
ATOM 668 C C . GLN A 1 88 ? -1.398 5.399 1.328 1.00 89.62 88 GLN A C 1
ATOM 670 O O . GLN A 1 88 ? -1.010 6.471 1.799 1.00 89.62 88 GLN A O 1
ATOM 675 N N . ILE A 1 89 ? -0.600 4.545 0.687 1.00 90.31 89 ILE A N 1
ATOM 676 C CA . ILE A 1 89 ? 0.746 4.870 0.220 1.00 90.31 89 ILE A CA 1
ATOM 677 C C . ILE A 1 89 ? 0.750 4.793 -1.305 1.00 90.31 89 ILE A C 1
ATOM 679 O O . ILE A 1 89 ? 0.559 3.718 -1.885 1.00 90.31 89 ILE A O 1
ATOM 683 N N . GLY A 1 90 ? 0.958 5.950 -1.925 1.00 91.44 90 GLY A N 1
ATOM 684 C CA . GLY A 1 90 ? 1.199 6.112 -3.349 1.00 91.44 90 GLY A CA 1
ATOM 685 C C . GLY A 1 90 ? 2.692 6.103 -3.670 1.00 91.44 90 GLY A C 1
ATOM 686 O O . GLY A 1 90 ? 3.528 6.413 -2.818 1.00 91.44 90 GLY A O 1
ATOM 687 N N . MET A 1 91 ? 3.020 5.752 -4.909 1.00 92.50 91 MET A N 1
ATOM 688 C CA . MET A 1 91 ? 4.384 5.728 -5.428 1.00 92.50 91 MET A CA 1
ATOM 689 C C . MET A 1 91 ? 4.456 6.333 -6.821 1.00 92.50 91 MET A C 1
ATOM 691 O O . MET A 1 91 ? 3.634 6.014 -7.679 1.00 92.50 91 MET A O 1
ATOM 695 N N . THR A 1 92 ? 5.480 7.139 -7.061 1.00 92.44 92 THR A N 1
ATOM 696 C CA . THR A 1 92 ? 5.850 7.645 -8.388 1.00 92.44 92 THR A CA 1
ATOM 697 C C . THR A 1 92 ? 7.315 7.351 -8.665 1.00 92.44 92 THR A C 1
ATOM 699 O O . THR A 1 92 ? 8.102 7.150 -7.737 1.00 92.44 92 THR A O 1
ATOM 702 N N . ALA A 1 93 ? 7.698 7.363 -9.940 1.00 88.19 93 ALA A N 1
ATOM 703 C CA . ALA A 1 93 ? 9.108 7.364 -10.293 1.00 88.19 93 ALA A CA 1
ATOM 704 C C . ALA A 1 93 ? 9.722 8.705 -9.868 1.00 88.19 93 ALA A C 1
ATOM 706 O O . ALA A 1 93 ? 9.205 9.775 -10.195 1.00 88.19 93 ALA A O 1
ATOM 707 N N . GLY A 1 94 ? 10.799 8.642 -9.098 1.00 81.88 94 GLY A N 1
ATOM 708 C CA . GLY A 1 94 ? 11.670 9.770 -8.821 1.00 81.88 94 GLY A CA 1
ATOM 709 C C . GLY A 1 94 ? 12.576 10.070 -10.008 1.00 81.88 94 GLY A C 1
ATOM 710 O O . GLY A 1 94 ? 12.704 9.282 -10.946 1.00 81.88 94 GLY A O 1
ATOM 711 N N . SER A 1 95 ? 13.231 11.226 -9.964 1.00 75.31 95 SER A N 1
ATOM 712 C CA . SER A 1 95 ? 14.238 11.567 -10.965 1.00 75.31 95 SER A CA 1
ATOM 713 C C . SER A 1 95 ? 15.392 10.569 -10.923 1.00 75.31 95 SER A C 1
ATOM 715 O O . SER A 1 95 ? 15.850 10.186 -9.844 1.00 75.31 95 SER A O 1
ATOM 717 N N . ALA A 1 96 ? 15.888 10.184 -12.100 1.00 66.06 96 ALA A N 1
ATOM 718 C CA . ALA A 1 96 ? 17.122 9.422 -12.206 1.00 66.06 96 ALA A CA 1
ATOM 719 C C . ALA A 1 96 ? 18.251 10.167 -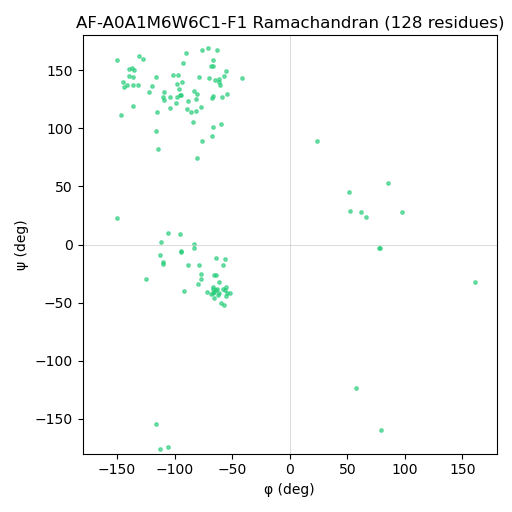11.485 1.00 66.06 96 ALA A C 1
ATOM 721 O O . ALA A 1 96 ? 18.472 11.361 -11.705 1.00 66.06 96 ALA A O 1
ATOM 722 N N . THR A 1 97 ? 18.961 9.461 -10.610 1.00 61.38 97 THR A N 1
ATOM 723 C CA . THR A 1 97 ? 20.229 9.956 -10.071 1.00 61.38 97 THR A CA 1
ATOM 724 C C . THR A 1 97 ? 21.298 9.920 -11.170 1.00 61.38 97 THR A C 1
ATOM 726 O O . THR A 1 97 ? 21.105 9.308 -12.221 1.00 61.38 97 THR A O 1
ATOM 729 N N . ASN A 1 98 ? 22.462 10.535 -10.935 1.00 52.06 98 ASN A N 1
ATOM 730 C CA . ASN A 1 98 ? 23.570 10.578 -11.905 1.00 52.06 98 ASN A CA 1
ATOM 731 C C . ASN A 1 98 ? 24.065 9.189 -12.378 1.00 52.06 98 ASN A C 1
ATOM 733 O O . ASN A 1 98 ? 24.795 9.111 -13.360 1.00 52.06 98 ASN A O 1
ATOM 737 N N . ASN A 1 99 ? 23.646 8.104 -11.715 1.00 61.84 99 ASN A N 1
ATOM 738 C CA . ASN A 1 99 ? 23.965 6.721 -12.073 1.00 61.84 99 ASN A CA 1
ATOM 739 C C . ASN A 1 99 ? 22.880 6.036 -12.932 1.00 61.84 99 ASN A C 1
ATOM 741 O O . ASN A 1 99 ? 22.931 4.826 -13.126 1.00 61.84 99 ASN A O 1
ATOM 745 N N . GLY A 1 100 ? 21.877 6.773 -13.423 1.00 60.41 100 GLY A N 1
ATOM 746 C CA . GLY A 1 100 ? 20.835 6.247 -14.315 1.00 60.41 100 GLY A CA 1
ATOM 747 C C . GLY A 1 100 ? 19.740 5.418 -13.632 1.00 60.41 100 GLY A C 1
ATOM 748 O O . GLY A 1 100 ? 18.786 5.025 -14.297 1.00 60.41 100 GLY A O 1
ATOM 749 N N . GLN A 1 101 ? 19.829 5.188 -12.318 1.00 60.91 101 GLN A N 1
ATOM 750 C CA . GLN A 1 101 ? 18.761 4.570 -11.529 1.00 60.91 101 GLN A CA 1
ATOM 751 C C . GLN A 1 101 ? 17.803 5.648 -11.008 1.00 60.91 101 GLN A C 1
ATOM 753 O O . GLN A 1 101 ? 18.226 6.599 -10.337 1.00 60.91 101 GLN A O 1
ATOM 758 N N . ALA A 1 102 ? 16.519 5.505 -11.343 1.00 70.88 102 ALA A N 1
ATOM 759 C CA . ALA A 1 102 ? 15.438 6.251 -10.711 1.00 70.88 102 ALA A CA 1
ATOM 760 C C . ALA A 1 102 ? 15.251 5.750 -9.273 1.00 70.88 102 ALA A C 1
ATOM 762 O O . ALA A 1 102 ? 15.404 4.561 -9.005 1.00 70.88 102 ALA A O 1
ATOM 763 N N . ASP A 1 103 ? 14.940 6.654 -8.347 1.00 81.25 103 ASP A N 1
ATOM 764 C CA . ASP A 1 103 ? 14.456 6.269 -7.016 1.00 81.25 103 ASP A CA 1
ATOM 765 C C . ASP A 1 103 ? 12.925 6.171 -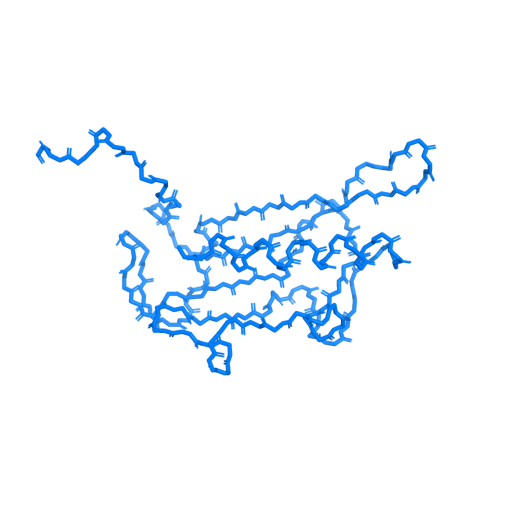7.041 1.00 81.25 103 ASP A C 1
ATOM 767 O O . ASP A 1 103 ? 12.276 6.678 -7.956 1.00 81.25 103 ASP A O 1
ATOM 771 N N . VAL A 1 104 ? 12.323 5.548 -6.035 1.00 87.94 104 VAL A N 1
ATOM 772 C CA . VAL A 1 104 ? 10.870 5.571 -5.838 1.00 87.94 104 VAL A CA 1
ATOM 773 C C . VAL A 1 104 ? 10.504 6.686 -4.862 1.00 87.94 104 VAL A C 1
ATOM 775 O O . VAL A 1 104 ? 11.040 6.786 -3.761 1.00 87.94 104 VAL A O 1
ATOM 778 N N . VAL A 1 105 ? 9.552 7.533 -5.248 1.00 89.88 105 VAL A N 1
ATOM 779 C CA . VAL A 1 105 ? 9.022 8.589 -4.380 1.00 89.88 105 VAL A CA 1
ATOM 780 C C . VAL A 1 105 ? 7.715 8.110 -3.771 1.00 89.88 105 VAL A C 1
ATOM 782 O O . VAL A 1 105 ? 6.773 7.790 -4.492 1.00 89.88 105 VAL A O 1
ATOM 785 N N . PHE A 1 106 ? 7.649 8.083 -2.441 1.00 88.81 106 PHE A N 1
ATOM 786 C CA . PHE A 1 106 ? 6.461 7.670 -1.699 1.00 88.81 106 PHE A CA 1
ATOM 787 C C . PHE A 1 106 ? 5.638 8.875 -1.246 1.00 88.81 106 PHE A C 1
ATOM 789 O O . PHE A 1 106 ? 6.176 9.848 -0.719 1.00 88.81 106 PHE A O 1
ATOM 796 N N . SER A 1 107 ? 4.318 8.774 -1.367 1.00 88.19 107 SER A N 1
ATOM 797 C CA . SER A 1 107 ? 3.366 9.735 -0.818 1.00 88.19 107 SER A CA 1
ATOM 798 C C . SER A 1 107 ? 2.404 9.025 0.127 1.00 88.19 107 SER A C 1
ATOM 800 O O . SER A 1 107 ? 1.857 7.975 -0.194 1.00 88.19 107 SER A O 1
ATOM 802 N N . ALA A 1 108 ? 2.208 9.579 1.321 1.00 84.44 108 ALA A N 1
ATOM 803 C CA . ALA A 1 108 ? 1.232 9.066 2.273 1.00 84.44 108 ALA A CA 1
ATOM 804 C C . ALA A 1 108 ? 0.012 9.979 2.280 1.00 84.44 108 ALA A C 1
ATOM 806 O O . ALA A 1 108 ? 0.145 11.184 2.498 1.00 84.44 108 ALA A O 1
ATOM 807 N N . THR A 1 109 ? -1.170 9.406 2.086 1.00 81.19 109 THR A N 1
ATOM 808 C CA . THR A 1 109 ? -2.430 10.142 2.159 1.00 81.19 109 THR A CA 1
ATOM 809 C C . THR A 1 109 ? -3.316 9.564 3.253 1.00 81.19 109 THR A C 1
ATOM 811 O O . THR A 1 109 ? -3.437 8.351 3.441 1.00 81.19 109 THR A O 1
ATOM 814 N N . ALA A 1 110 ? -3.908 10.478 4.013 1.00 71.94 110 ALA A N 1
ATOM 815 C CA . ALA A 1 110 ? -5.060 10.235 4.858 1.00 71.94 110 ALA A CA 1
ATOM 816 C C . ALA A 1 110 ? -6.220 10.969 4.178 1.00 71.94 110 ALA A C 1
ATOM 818 O O . ALA A 1 110 ? -6.023 12.123 3.804 1.00 71.94 110 ALA A O 1
ATOM 819 N N . SER A 1 111 ? -7.369 10.316 3.982 1.00 65.56 111 SER A N 1
ATOM 820 C CA . SER A 1 111 ? -8.530 10.820 3.222 1.00 65.56 111 SER A CA 1
ATOM 821 C C . SER A 1 111 ? -8.491 10.589 1.703 1.00 65.56 111 SER A C 1
ATOM 823 O O . SER A 1 111 ? -8.729 11.505 0.917 1.00 65.56 111 SER A O 1
ATOM 825 N N . ALA A 1 112 ? -8.281 9.351 1.259 1.00 53.56 112 ALA A N 1
ATOM 826 C CA . ALA A 1 112 ? -8.442 9.034 -0.161 1.00 53.56 112 ALA A CA 1
ATOM 827 C C . ALA A 1 112 ? -9.894 9.161 -0.672 1.00 53.56 112 ALA A C 1
ATOM 829 O O . ALA A 1 112 ? -10.082 9.405 -1.856 1.00 53.56 112 ALA A O 1
ATOM 830 N N . ASN A 1 113 ? -10.911 9.010 0.195 1.00 50.19 113 ASN A N 1
ATOM 831 C CA . ASN A 1 113 ? -12.321 8.900 -0.227 1.00 50.19 113 ASN A CA 1
ATOM 832 C C . ASN A 1 113 ? -13.374 9.435 0.769 1.00 50.19 113 ASN A C 1
ATOM 834 O O . ASN A 1 113 ? -14.529 9.014 0.733 1.00 50.19 113 ASN A O 1
ATOM 838 N N . SER A 1 114 ? -13.043 10.340 1.693 1.00 44.19 114 SER A N 1
ATOM 839 C CA . SER A 1 114 ? -14.059 10.849 2.635 1.00 44.19 114 SER A CA 1
ATOM 840 C C . SER A 1 114 ? -13.786 12.295 2.982 1.00 44.19 114 SER A C 1
ATOM 842 O O . SER A 1 114 ? -12.777 12.587 3.610 1.00 44.19 114 SER A O 1
ATOM 844 N N . GLY A 1 115 ? -14.667 13.183 2.519 1.00 50.31 115 GLY A N 1
ATOM 845 C CA . GLY A 1 115 ? -14.524 14.632 2.612 1.00 50.31 115 GLY A CA 1
ATOM 846 C C . GLY A 1 115 ? -13.989 15.133 3.956 1.00 50.31 115 GLY A C 1
ATOM 847 O O . GLY A 1 115 ? -14.302 14.587 5.007 1.00 50.31 115 GLY A O 1
ATOM 848 N N . THR A 1 116 ? -13.162 16.178 3.869 1.00 49.22 116 THR A N 1
ATOM 849 C CA . THR A 1 116 ? -12.774 17.114 4.941 1.00 49.22 116 THR A CA 1
ATOM 850 C C . THR A 1 116 ? -12.902 16.570 6.368 1.00 49.22 116 THR A C 1
ATOM 852 O O . THR A 1 116 ? -13.925 16.763 7.018 1.00 49.22 116 THR A O 1
ATOM 855 N N . GLY A 1 117 ? -11.843 15.936 6.878 1.00 56.75 117 GLY A N 1
ATOM 856 C CA . GLY A 1 117 ? -11.747 15.597 8.303 1.00 56.75 117 GLY A CA 1
ATOM 857 C C . GLY A 1 117 ? -10.738 14.503 8.621 1.00 56.75 117 GLY A C 1
ATOM 858 O O . GLY A 1 117 ? -10.083 14.561 9.652 1.00 56.75 117 GLY A O 1
ATOM 859 N N . CYS A 1 118 ? -10.540 13.542 7.717 1.00 65.12 118 CYS A N 1
ATOM 860 C CA . CYS A 1 118 ? -9.675 12.398 7.985 1.00 65.12 118 CYS A CA 1
ATOM 861 C C . CYS A 1 118 ? -8.183 12.730 7.787 1.00 65.12 118 CYS A C 1
ATOM 863 O O . CYS A 1 118 ? -7.560 12.356 6.795 1.00 65.12 118 CYS A O 1
ATOM 865 N N . VAL A 1 119 ? -7.613 13.477 8.735 1.00 66.94 119 VAL A N 1
ATOM 866 C CA . VAL A 1 119 ? -6.195 13.850 8.756 1.00 66.94 119 VAL A CA 1
ATOM 867 C C . VAL A 1 119 ? -5.391 12.909 9.648 1.00 66.94 119 VAL A C 1
ATOM 869 O O . VAL A 1 119 ? -5.848 12.440 10.692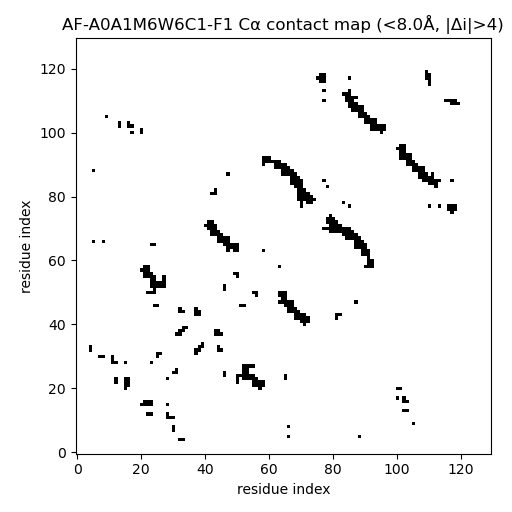 1.00 66.94 119 VAL A O 1
ATOM 872 N N . ALA A 1 120 ? -4.141 12.649 9.263 1.00 61.94 120 ALA A N 1
ATOM 873 C CA . ALA A 1 120 ? -3.193 11.977 10.138 1.00 61.94 120 ALA A CA 1
ATOM 874 C C . ALA A 1 120 ? -2.865 12.900 11.322 1.00 61.94 120 ALA A C 1
ATOM 876 O O . ALA A 1 120 ? -1.960 13.727 11.228 1.00 61.94 120 ALA A O 1
ATOM 877 N N . LEU A 1 121 ? -3.583 12.767 12.441 1.00 57.59 121 LEU A N 1
ATOM 878 C CA . LEU A 1 121 ? -3.226 13.478 13.665 1.00 57.59 121 LEU A CA 1
ATOM 879 C C . LEU A 1 121 ? -1.888 12.935 14.183 1.00 57.59 121 LEU A C 1
ATOM 881 O O . LEU A 1 121 ? -1.803 11.869 14.796 1.00 57.59 121 LEU A O 1
ATOM 885 N N . THR A 1 122 ? -0.812 13.674 13.928 1.00 54.94 122 THR A N 1
ATOM 886 C CA . THR A 1 122 ? 0.337 13.684 14.834 1.00 54.94 122 THR A CA 1
ATOM 887 C C . THR A 1 122 ? -0.146 14.189 16.190 1.00 54.94 122 THR A C 1
ATOM 889 O O . THR A 1 122 ? -0.910 15.153 16.208 1.00 54.94 122 THR A O 1
ATOM 892 N N . PRO A 1 123 ? 0.261 13.583 17.320 1.00 43.53 123 PRO A N 1
ATOM 893 C CA . PRO A 1 123 ? -0.062 14.138 18.625 1.00 43.53 123 PRO A CA 1
ATOM 894 C C . PRO A 1 123 ? 0.534 15.546 18.715 1.00 43.53 123 PRO A C 1
ATOM 896 O O . PRO A 1 123 ? 1.741 15.716 18.857 1.00 43.53 123 PRO A O 1
ATOM 899 N N . THR A 1 124 ? -0.311 16.564 18.580 1.00 44.66 124 THR A N 1
ATOM 900 C CA . THR A 1 124 ? 0.020 17.933 18.964 1.00 44.66 124 THR A CA 1
ATOM 901 C C . THR A 1 124 ? -0.267 18.031 20.452 1.00 44.66 124 THR A C 1
ATOM 903 O O . THR A 1 124 ? -1.431 18.048 20.862 1.00 44.66 124 THR A O 1
ATOM 906 N N . PHE A 1 125 ? 0.788 18.053 21.265 1.00 54.69 125 PHE A N 1
ATOM 907 C CA . PHE A 1 125 ? 0.682 18.201 22.720 1.00 54.69 125 PHE A CA 1
ATOM 908 C C . PHE A 1 125 ? -0.050 19.490 23.130 1.00 54.69 125 PHE A C 1
ATOM 910 O O . PHE A 1 125 ? -0.595 19.557 24.225 1.00 54.69 125 PHE A O 1
ATOM 917 N N . ASP A 1 126 ? -0.178 20.454 22.216 1.00 57.41 126 ASP A N 1
ATOM 918 C CA . ASP A 1 126 ? -0.899 21.718 22.405 1.00 57.41 126 ASP A CA 1
ATOM 919 C C . ASP A 1 126 ? -2.417 21.559 22.630 1.00 57.41 126 ASP A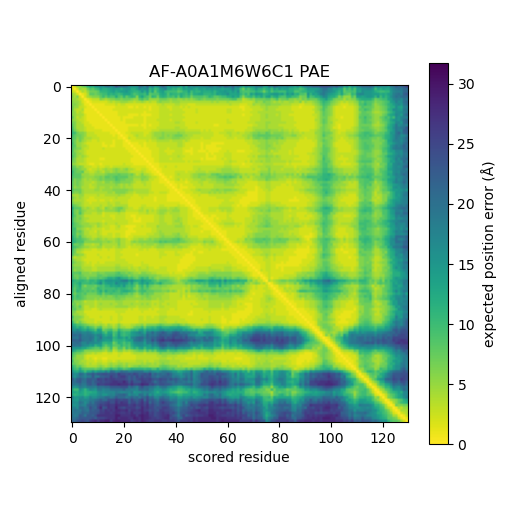 C 1
ATOM 921 O O . ASP A 1 126 ? -3.094 22.527 22.985 1.00 57.41 126 ASP A O 1
ATOM 925 N N . LYS A 1 127 ? -2.971 20.355 22.407 1.00 47.25 127 LYS A N 1
ATOM 926 C CA . LYS A 1 127 ? -4.393 20.031 22.628 1.00 47.25 127 LYS A CA 1
ATOM 927 C C . LYS A 1 127 ? -4.654 19.059 23.787 1.00 47.25 127 LYS A C 1
ATOM 929 O O . LYS A 1 127 ? -5.807 18.716 24.025 1.00 47.25 127 LYS A O 1
ATOM 934 N N . ILE A 1 128 ? -3.625 18.616 24.514 1.00 44.72 128 ILE A N 1
ATOM 935 C CA . ILE A 1 128 ? -3.801 17.794 25.721 1.00 44.72 128 ILE A CA 1
ATOM 936 C C . ILE A 1 128 ? -3.936 18.732 26.928 1.00 44.72 128 ILE A C 1
ATOM 938 O O . ILE A 1 128 ? -2.994 19.444 27.260 1.00 44.72 128 ILE A O 1
ATOM 942 N N . GLY A 1 129 ? -5.097 18.719 27.594 1.00 55.41 129 GLY A N 1
ATOM 943 C CA . GLY A 1 129 ? -5.315 19.433 28.861 1.00 55.41 129 GLY A CA 1
ATOM 944 C C . GLY A 1 129 ? -5.987 20.809 28.768 1.00 55.41 129 GLY A C 1
ATOM 945 O O . GLY A 1 129 ? -5.749 21.643 29.641 1.00 55.41 129 GLY A O 1
ATOM 946 N N . LYS A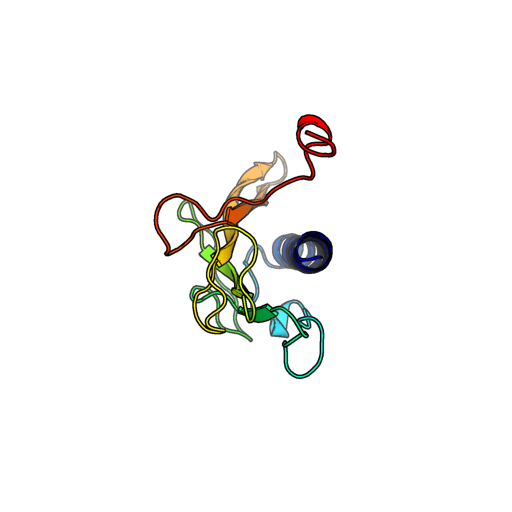 1 130 ? -6.815 21.053 27.747 1.00 45.06 130 LYS A N 1
ATOM 947 C CA . LYS A 1 130 ? -7.793 22.154 27.742 1.00 45.06 130 LYS A CA 1
ATOM 948 C C . LYS A 1 130 ? -9.208 21.603 27.774 1.00 45.06 130 LYS A C 1
ATOM 950 O O . LYS A 1 130 ? -9.435 20.599 27.065 1.00 45.06 130 LYS A O 1
#

Radius of gyration: 15.81 Å; Cα contacts (8 Å, |Δi|>4): 260; chains: 1; bounding box: 41×35×43 Å

Sequence (130 aa):
MVRFFATTYVKLQQAYFSESNMAGGWQLIGYMAPGNNSQTTNFNYHPGTDIAVGGSAELGTSAKIGWQAANKVNLNECTGDGSTYHWQIGMTAGSATNNGQADVVFSATASANSGTGCVALTPTFDKIGK

Foldseek 3Di:
DVVVLVVVQLVLQQVVCQVPVWGAACVCSVHDADDPPNDDPFKRKDAFPQHDNGGTGHFAQDWGWGIFIATCPDDWPRHRPRPDTQWTKTWHWADQDPVRRTGIDIDIGGGPDDPDDRDDDDPPVVPPPD

Solvent-accessible surface area (backbone atoms only — not comparable to full-atom values): 7343 Å² total; per-residue (Å²): 121,69,69,63,60,55,47,56,48,54,54,37,46,49,54,43,24,73,75,64,71,28,44,59,7,42,63,63,49,69,54,75,62,61,64,65,94,24,27,52,93,52,35,35,50,42,72,19,90,67,29,51,54,75,36,65,32,79,56,43,87,64,66,38,33,57,35,32,31,9,25,48,44,65,55,87,68,27,72,28,81,48,71,56,48,37,35,39,34,29,34,22,50,35,73,59,45,100,83,73,51,54,46,79,39,78,43,80,44,51,40,76,80,50,79,93,57,28,63,80,79,66,89,59,70,92,68,68,90,121